Protein AF-A0A851T6L8-F1 (afdb_monomer_lite)

Sequence (125 aa):
ANVTVTDLEELQELLRVNIENNKHLVTGSVQAKVLKCGKYLTSFGQSLEPLLKTLKDLTGPDTRVLCCYEQRTMGKNPEIERKYFELLQRDFELEKIPLDKHDEEYRSEDIHIMNIHRKQTVGCF

Organism: NCBI:txid1977171

InterPro domains:
  IPR019410 Lysine methyltransferase [PF10294] (1-41)
  IPR019410 Lysine methyltransferase [PF10294] (46-90)
  IPR019410 Lysine methyltransferase [PTHR14614] (2-113)
  IPR029063 S-adenosyl-L-methionine-dependent methyltransferase superfamily [G3DSA:3.40.50.150] (1-123)

pLDDT: mean 89.95, std 14.73, range [39.03, 98.56]

Structure (mmCIF, N/CA/C/O backbone):
data_AF-A0A851T6L8-F1
#
_entry.id   AF-A0A851T6L8-F1
#
loop_
_atom_site.group_PDB
_atom_site.id
_atom_site.type_symbol
_atom_site.label_atom_id
_atom_site.label_alt_id
_atom_site.label_comp_id
_atom_site.label_asym_id
_atom_site.label_entity_id
_atom_site.label_seq_id
_atom_site.pdbx_PDB_ins_code
_atom_site.Cartn_x
_atom_site.Cartn_y
_atom_site.Cartn_z
_atom_site.occupancy
_atom_site.B_iso_or_equiv
_atom_site.auth_seq_id
_atom_site.auth_comp_id
_atom_site.auth_asym_id
_atom_site.auth_atom_id
_atom_site.pdbx_PDB_model_num
ATOM 1 N N . ALA A 1 1 ? 2.944 -5.677 -15.775 1.00 94.00 1 ALA A N 1
ATOM 2 C CA . ALA A 1 1 ? 2.131 -4.542 -15.280 1.00 94.00 1 ALA A CA 1
ATOM 3 C C . ALA A 1 1 ? 2.773 -3.225 -15.711 1.00 94.00 1 ALA A C 1
ATOM 5 O O . ALA A 1 1 ? 3.943 -3.235 -16.080 1.00 94.00 1 ALA A O 1
ATOM 6 N N . ASN A 1 2 ? 2.027 -2.119 -15.662 1.0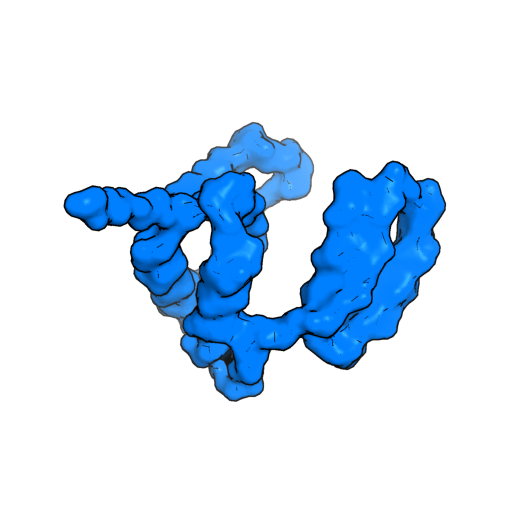0 97.81 2 ASN A N 1
ATOM 7 C CA . ASN A 1 2 ? 2.565 -0.768 -15.835 1.00 97.81 2 ASN A CA 1
ATOM 8 C C . ASN A 1 2 ? 2.625 -0.113 -14.456 1.00 97.81 2 ASN A C 1
ATOM 10 O O . ASN A 1 2 ? 1.586 0.174 -13.866 1.00 97.81 2 ASN A O 1
ATOM 14 N N . VAL A 1 3 ? 3.830 0.030 -13.912 1.00 98.12 3 VAL A N 1
ATOM 15 C CA . VAL A 1 3 ? 4.057 0.302 -12.491 1.00 98.12 3 VAL A CA 1
ATOM 16 C C . VAL A 1 3 ? 4.598 1.714 -12.301 1.00 98.12 3 VAL A C 1
ATOM 18 O O . VAL A 1 3 ? 5.514 2.151 -12.994 1.00 98.12 3 VAL A O 1
ATOM 21 N N . THR A 1 4 ? 4.051 2.432 -11.325 1.00 98.25 4 THR A N 1
ATOM 22 C CA . THR A 1 4 ? 4.669 3.648 -10.789 1.00 98.25 4 THR A CA 1
ATOM 23 C C . THR A 1 4 ? 5.088 3.349 -9.358 1.00 98.25 4 THR A C 1
ATOM 25 O O . THR A 1 4 ? 4.227 3.143 -8.509 1.00 98.25 4 THR A O 1
ATOM 28 N N . VAL A 1 5 ? 6.396 3.280 -9.108 1.00 97.75 5 VAL A N 1
ATOM 29 C CA . VAL A 1 5 ? 6.940 3.151 -7.751 1.00 97.75 5 VAL A CA 1
ATOM 30 C C . VAL A 1 5 ? 7.118 4.544 -7.171 1.00 97.75 5 VAL A C 1
ATOM 32 O O . VAL A 1 5 ? 7.587 5.453 -7.862 1.00 97.75 5 VAL A O 1
ATOM 35 N N . THR A 1 6 ? 6.698 4.736 -5.925 1.00 96.75 6 THR A N 1
ATOM 36 C CA . THR A 1 6 ? 6.700 6.062 -5.316 1.00 96.75 6 THR A CA 1
ATOM 37 C C . THR A 1 6 ? 7.277 6.066 -3.925 1.00 96.75 6 THR A C 1
ATOM 39 O O . THR A 1 6 ? 6.968 5.175 -3.142 1.00 96.75 6 THR A O 1
ATOM 42 N N . ASP A 1 7 ? 8.036 7.110 -3.619 1.00 94.56 7 ASP A N 1
ATOM 43 C CA . ASP A 1 7 ? 8.558 7.370 -2.281 1.00 94.56 7 ASP A CA 1
ATOM 44 C C . ASP A 1 7 ? 8.928 8.862 -2.140 1.00 94.56 7 ASP A C 1
ATOM 46 O O . ASP A 1 7 ? 8.586 9.685 -3.001 1.00 94.56 7 ASP A O 1
ATOM 50 N N . LEU A 1 8 ? 9.619 9.225 -1.061 1.00 93.12 8 LEU A N 1
ATOM 51 C CA . LEU A 1 8 ? 10.189 10.549 -0.831 1.00 93.12 8 LEU A CA 1
ATOM 52 C C . LEU A 1 8 ? 11.240 10.924 -1.893 1.00 93.12 8 LEU A C 1
ATOM 54 O O . LEU A 1 8 ? 11.791 10.073 -2.596 1.00 93.12 8 LEU A O 1
ATOM 58 N N . GLU A 1 9 ? 11.525 12.225 -1.997 1.00 95.12 9 GLU A N 1
ATOM 59 C CA . GLU A 1 9 ? 12.501 12.788 -2.947 1.00 95.12 9 GLU A CA 1
ATOM 60 C C . GLU A 1 9 ? 13.891 12.154 -2.789 1.00 95.12 9 GLU A C 1
ATOM 62 O O . GLU A 1 9 ? 14.511 11.737 -3.763 1.00 95.12 9 GLU A O 1
ATOM 67 N N . GLU A 1 10 ? 14.352 12.009 -1.547 1.00 95.06 10 GLU A N 1
ATOM 68 C CA . GLU A 1 10 ? 15.665 11.446 -1.212 1.00 95.06 10 GLU A CA 1
ATOM 69 C C . GLU A 1 10 ? 15.854 9.983 -1.644 1.00 95.06 10 GLU A C 1
ATOM 71 O O . GLU A 1 10 ? 16.986 9.529 -1.792 1.00 95.06 10 GLU A O 1
ATOM 76 N N . LEU A 1 11 ? 14.763 9.253 -1.901 1.00 96.44 11 LEU A N 1
ATOM 77 C CA . LEU A 1 11 ? 14.795 7.849 -2.317 1.00 96.44 11 LEU A CA 1
ATOM 78 C C . LEU A 1 11 ? 14.683 7.664 -3.836 1.00 96.44 11 LEU A C 1
ATOM 80 O O . LEU A 1 11 ? 14.851 6.548 -4.330 1.00 96.44 11 LEU A O 1
ATOM 84 N N . GLN A 1 12 ? 14.448 8.734 -4.605 1.00 97.88 12 GLN A N 1
ATOM 85 C CA . GLN A 1 12 ? 14.241 8.626 -6.053 1.00 97.88 12 GLN A CA 1
ATOM 86 C C . GLN A 1 12 ? 15.454 8.053 -6.788 1.00 97.88 12 GLN A C 1
ATOM 88 O O . GLN A 1 12 ? 15.283 7.281 -7.730 1.00 97.88 12 GLN A O 1
ATOM 93 N N . GLU A 1 13 ? 16.671 8.389 -6.359 1.00 98.12 13 GLU A N 1
ATOM 94 C CA . GLU A 1 13 ? 17.878 7.871 -7.006 1.00 98.12 13 GLU A CA 1
ATOM 95 C C . GLU A 1 13 ? 18.036 6.363 -6.787 1.00 98.12 13 GLU A C 1
ATOM 97 O O . GLU A 1 13 ? 18.274 5.617 -7.736 1.00 98.12 13 GLU A O 1
ATOM 102 N N . LEU A 1 14 ? 17.783 5.888 -5.564 1.00 98.38 14 LEU A N 1
ATOM 103 C CA . LEU A 1 14 ? 17.803 4.459 -5.253 1.00 98.38 14 LEU A CA 1
ATOM 104 C C . LEU A 1 14 ? 16.758 3.687 -6.072 1.00 98.38 14 LEU A C 1
ATOM 106 O O . LEU A 1 14 ? 17.055 2.620 -6.611 1.00 98.38 14 LEU A O 1
ATOM 110 N N . LEU A 1 15 ? 15.547 4.239 -6.215 1.00 98.38 15 LEU A N 1
ATOM 111 C CA . LEU A 1 15 ? 14.506 3.640 -7.051 1.00 98.38 15 LEU A CA 1
ATOM 112 C C . LEU A 1 15 ? 14.952 3.527 -8.516 1.00 98.38 15 LEU A C 1
ATOM 114 O O . LEU A 1 15 ? 14.738 2.485 -9.133 1.00 98.38 15 LEU A O 1
ATOM 118 N N . ARG A 1 16 ? 15.598 4.561 -9.072 1.00 98.31 16 ARG A N 1
ATOM 119 C CA . ARG A 1 16 ? 16.100 4.540 -10.458 1.00 98.31 16 ARG A CA 1
ATOM 120 C C . ARG A 1 16 ? 17.200 3.504 -10.660 1.00 98.31 16 ARG A C 1
ATOM 122 O O . ARG A 1 16 ? 17.129 2.756 -11.633 1.00 98.31 16 ARG A O 1
ATOM 129 N N . VAL A 1 17 ? 18.158 3.413 -9.736 1.00 98.50 17 VAL A N 1
ATOM 130 C CA . VAL A 1 17 ? 19.220 2.393 -9.780 1.00 98.50 17 VAL A CA 1
ATOM 131 C C . VAL A 1 17 ? 18.617 0.986 -9.757 1.00 98.50 17 VAL A C 1
ATOM 133 O O . VAL A 1 17 ? 18.975 0.147 -10.583 1.00 98.50 17 VAL A O 1
ATOM 136 N N . ASN A 1 18 ? 17.644 0.734 -8.876 1.00 98.56 18 ASN A N 1
ATOM 137 C CA . ASN A 1 18 ? 16.975 -0.565 -8.798 1.00 98.56 18 ASN A CA 1
ATOM 138 C C . ASN A 1 18 ? 16.171 -0.890 -10.064 1.00 98.56 18 ASN A C 1
ATOM 140 O O . ASN A 1 18 ? 16.177 -2.040 -10.504 1.00 98.56 18 ASN A O 1
ATOM 144 N N . ILE A 1 19 ? 15.509 0.100 -10.669 1.00 98.38 19 ILE A N 1
ATOM 145 C CA . ILE A 1 19 ? 14.811 -0.074 -11.947 1.00 98.38 19 ILE A CA 1
ATOM 146 C C . ILE A 1 19 ? 15.797 -0.457 -13.052 1.00 98.38 19 ILE A C 1
ATOM 148 O O . ILE A 1 19 ? 15.554 -1.435 -13.753 1.00 98.38 19 ILE A O 1
ATOM 152 N N . GLU A 1 20 ? 16.902 0.275 -13.208 1.00 98.38 20 GLU A N 1
ATOM 153 C CA . GLU A 1 20 ? 17.850 0.025 -14.298 1.00 98.38 20 GLU A CA 1
ATOM 154 C C . GLU A 1 20 ? 18.537 -1.339 -14.140 1.00 98.38 20 GLU A C 1
ATOM 156 O O . GLU A 1 20 ? 18.571 -2.119 -15.092 1.00 98.38 20 GLU A O 1
ATOM 161 N N . ASN A 1 21 ? 18.959 -1.691 -12.920 1.00 98.50 21 ASN A N 1
ATOM 162 C CA . ASN A 1 21 ? 19.574 -2.990 -12.628 1.00 98.50 21 ASN A CA 1
ATOM 163 C C . ASN A 1 21 ? 18.657 -4.175 -12.977 1.00 98.50 21 ASN A C 1
ATOM 165 O O . ASN A 1 21 ? 19.138 -5.226 -13.395 1.00 98.50 21 ASN A O 1
ATOM 169 N N . ASN A 1 22 ? 17.338 -4.008 -12.844 1.00 98.50 22 ASN A N 1
ATOM 170 C CA . ASN A 1 22 ? 16.353 -5.068 -13.078 1.00 98.50 22 ASN A CA 1
ATOM 171 C C . ASN A 1 22 ? 15.600 -4.930 -14.408 1.00 98.50 22 ASN A C 1
ATOM 173 O O . ASN A 1 22 ? 14.743 -5.756 -14.717 1.00 98.50 22 ASN A O 1
ATOM 177 N N . LYS A 1 23 ? 15.915 -3.921 -15.228 1.00 97.12 23 LYS A N 1
ATOM 178 C CA . LYS A 1 23 ? 15.188 -3.597 -16.467 1.00 97.12 23 LYS A CA 1
ATOM 179 C C . LYS A 1 23 ? 15.119 -4.758 -17.454 1.00 97.12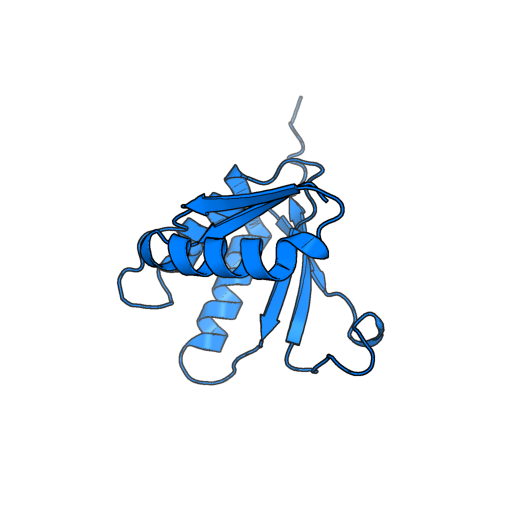 23 LYS A C 1
ATOM 181 O O . LYS A 1 23 ? 14.130 -4.901 -18.163 1.00 97.12 23 LYS A O 1
ATOM 186 N N . HIS A 1 24 ? 16.140 -5.609 -17.460 1.00 98.00 24 HIS A N 1
ATOM 187 C CA . HIS A 1 24 ? 16.208 -6.809 -18.290 1.00 98.00 24 HIS A CA 1
ATOM 188 C C . HIS A 1 24 ? 15.140 -7.868 -17.946 1.00 98.00 24 HIS A C 1
ATOM 190 O O . HIS A 1 24 ? 14.827 -8.702 -18.790 1.00 98.00 24 HIS A O 1
ATOM 196 N N . LEU A 1 25 ? 14.558 -7.824 -16.741 1.00 98.31 25 LEU A N 1
ATOM 197 C CA . LEU A 1 25 ? 13.458 -8.698 -16.306 1.00 98.31 25 LEU A CA 1
ATOM 198 C C . LEU A 1 25 ? 12.075 -8.062 -16.528 1.00 98.31 25 LEU A C 1
ATOM 200 O O . LEU A 1 25 ? 11.048 -8.716 -16.340 1.00 98.31 25 LEU A O 1
ATOM 204 N N . VAL A 1 26 ? 12.017 -6.778 -16.898 1.00 97.50 26 VAL A N 1
ATOM 205 C CA . VAL A 1 26 ? 10.761 -6.032 -17.009 1.00 97.50 26 VAL A CA 1
ATOM 206 C C . VAL A 1 26 ? 10.076 -6.349 -18.337 1.00 97.50 26 VAL A C 1
ATOM 208 O O . VAL A 1 26 ? 10.536 -5.960 -19.404 1.00 97.50 26 VAL A O 1
ATOM 211 N N . THR A 1 27 ? 8.914 -7.001 -18.264 1.00 97.81 27 THR A N 1
ATOM 212 C CA . THR A 1 27 ? 8.047 -7.286 -19.426 1.00 97.81 27 THR A CA 1
ATOM 213 C C . THR A 1 27 ? 6.978 -6.215 -19.677 1.00 97.81 27 THR A C 1
ATOM 215 O O . THR A 1 27 ? 6.266 -6.272 -20.675 1.00 97.81 27 THR A O 1
ATOM 218 N N . GLY A 1 28 ? 6.835 -5.246 -18.767 1.00 97.19 28 GLY A N 1
ATOM 219 C CA . GLY A 1 28 ? 5.899 -4.122 -18.871 1.00 97.19 28 GLY A CA 1
ATOM 220 C C . GLY A 1 28 ? 6.611 -2.772 -18.831 1.00 97.19 28 GLY A C 1
ATOM 221 O O . GLY A 1 28 ? 7.607 -2.566 -19.515 1.00 97.19 28 GLY A O 1
ATOM 222 N N . SER A 1 29 ? 6.113 -1.848 -18.008 1.00 98.06 29 SER A N 1
ATOM 223 C CA . SER A 1 29 ? 6.779 -0.565 -17.758 1.00 98.06 29 SER A CA 1
ATOM 224 C C . SER A 1 29 ? 6.898 -0.293 -16.264 1.00 98.06 29 SER A C 1
ATOM 226 O O . SER A 1 29 ? 6.054 -0.719 -15.473 1.00 98.06 29 SER A O 1
ATOM 228 N N . VAL A 1 30 ? 7.953 0.420 -15.878 1.00 98.44 30 VAL A N 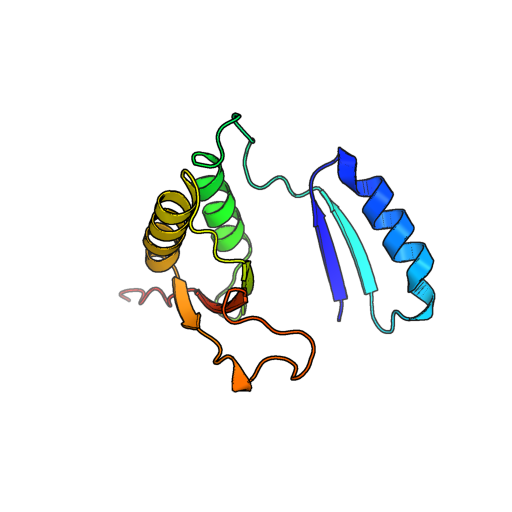1
ATOM 229 C CA . VAL A 1 30 ? 8.160 0.889 -14.510 1.00 98.44 30 VAL A CA 1
ATOM 230 C C . VAL A 1 30 ? 8.775 2.285 -14.534 1.00 98.44 30 VAL A C 1
ATOM 232 O O . VAL A 1 30 ? 9.665 2.567 -15.332 1.00 98.44 30 VAL A O 1
ATOM 235 N N . GLN A 1 31 ? 8.283 3.169 -13.671 1.00 98.25 31 GLN A N 1
ATOM 236 C CA . GLN A 1 31 ? 8.829 4.510 -13.469 1.00 98.25 31 GLN A CA 1
ATOM 237 C C . GLN A 1 31 ? 8.835 4.865 -11.982 1.00 98.25 31 GLN A C 1
ATOM 239 O O . GLN A 1 31 ? 7.943 4.443 -11.244 1.00 98.25 31 GLN A O 1
ATOM 244 N N . ALA A 1 32 ? 9.805 5.675 -11.562 1.00 98.25 32 ALA A N 1
ATOM 245 C CA . ALA A 1 32 ? 9.847 6.258 -10.225 1.00 98.25 32 ALA A CA 1
ATOM 246 C C . ALA A 1 32 ? 9.213 7.656 -10.229 1.00 98.25 32 ALA A C 1
ATOM 248 O O . ALA A 1 32 ? 9.481 8.457 -11.131 1.00 98.25 32 ALA A O 1
ATOM 249 N N . LYS A 1 33 ? 8.365 7.947 -9.238 1.00 97.88 33 LYS A N 1
ATOM 250 C CA . LYS A 1 33 ? 7.810 9.285 -8.995 1.00 97.88 33 LYS A CA 1
ATOM 251 C C . LYS A 1 33 ? 7.822 9.620 -7.511 1.00 97.88 33 LYS A C 1
ATOM 253 O O . LYS A 1 33 ? 7.744 8.749 -6.653 1.00 97.88 33 LYS A O 1
ATOM 258 N N . VAL A 1 34 ? 7.858 10.907 -7.206 1.00 96.62 34 VAL A N 1
ATOM 259 C CA . VAL A 1 34 ? 7.767 11.386 -5.827 1.00 96.62 34 VAL A CA 1
ATOM 260 C C . VAL A 1 34 ? 6.306 11.360 -5.388 1.00 96.62 34 VAL A C 1
ATOM 262 O O . VAL A 1 34 ? 5.447 11.926 -6.066 1.00 96.62 34 VAL A O 1
ATOM 265 N N . LEU A 1 35 ? 6.022 10.737 -4.244 1.00 92.62 35 LEU A N 1
ATOM 266 C CA . LEU A 1 35 ? 4.720 10.819 -3.581 1.00 92.62 35 LEU A CA 1
ATOM 267 C C . LEU A 1 35 ? 4.931 10.915 -2.074 1.00 92.62 35 LEU A C 1
ATOM 269 O O . LEU A 1 35 ? 5.306 9.953 -1.411 1.00 92.62 35 LEU A O 1
ATOM 273 N N . LYS A 1 36 ? 4.667 12.096 -1.519 1.00 86.38 36 LYS A N 1
ATOM 274 C CA . LYS A 1 36 ? 4.789 12.334 -0.084 1.00 86.38 36 LYS A CA 1
ATOM 275 C C . LYS A 1 36 ? 3.447 12.118 0.608 1.00 86.38 36 LYS A C 1
ATOM 277 O O . LYS A 1 36 ? 2.583 12.994 0.588 1.00 86.38 36 LYS A O 1
ATOM 282 N N . CYS A 1 37 ? 3.294 10.973 1.263 1.00 75.00 37 CYS A N 1
ATOM 283 C CA . CYS A 1 37 ? 2.135 10.663 2.099 1.00 75.00 37 CYS A CA 1
ATOM 284 C C . CYS A 1 37 ? 2.215 11.422 3.434 1.00 75.00 37 CYS A C 1
ATOM 286 O O . CYS A 1 37 ? 2.659 10.891 4.446 1.00 75.00 37 CYS A O 1
ATOM 288 N N . GLY A 1 38 ? 1.817 12.697 3.430 1.00 60.81 38 GLY A N 1
ATOM 289 C CA . GLY A 1 38 ? 1.895 13.562 4.612 1.00 60.81 38 GLY A CA 1
ATOM 290 C C . GLY A 1 38 ? 3.306 13.962 5.026 1.00 60.81 38 GLY A C 1
ATOM 291 O O . GLY A 1 38 ? 4.312 13.395 4.607 1.00 60.81 38 GLY A O 1
ATOM 292 N N . LYS A 1 39 ? 3.411 14.998 5.860 1.00 49.56 39 LYS A N 1
ATOM 293 C CA . LYS A 1 39 ? 4.683 15.355 6.499 1.00 49.56 39 LYS A CA 1
ATOM 294 C C . LYS A 1 39 ? 4.903 14.449 7.711 1.00 49.56 39 LYS A C 1
ATOM 296 O O . LYS A 1 39 ? 4.078 14.435 8.618 1.00 49.56 39 LYS A O 1
ATOM 301 N N . TYR A 1 40 ? 6.046 13.767 7.751 1.00 47.56 40 TYR A N 1
ATOM 302 C CA . TYR A 1 40 ? 6.579 13.154 8.966 1.00 47.56 40 TYR A CA 1
ATOM 303 C C . TYR A 1 40 ? 6.895 14.253 9.991 1.00 47.56 40 TYR A C 1
ATOM 305 O O . TYR A 1 40 ? 7.993 14.802 10.016 1.00 47.56 40 TYR A O 1
ATOM 313 N N . LEU A 1 41 ? 5.928 14.607 10.834 1.00 42.94 41 LEU A N 1
ATOM 314 C CA . LEU A 1 41 ? 6.199 15.335 12.070 1.00 42.94 41 LEU A CA 1
ATOM 315 C C . LEU A 1 41 ? 6.594 14.308 13.132 1.00 42.94 41 LEU A C 1
ATOM 317 O O . LEU A 1 41 ? 5.729 13.871 13.881 1.00 42.94 41 LEU A O 1
ATOM 321 N N . THR A 1 42 ? 7.859 13.861 13.093 1.00 44.00 42 THR A N 1
ATOM 322 C CA . THR A 1 42 ? 8.693 13.238 14.163 1.00 44.00 42 THR A CA 1
ATOM 323 C C . THR A 1 42 ? 8.072 12.230 15.153 1.00 44.00 42 THR A C 1
ATOM 325 O O . THR A 1 42 ? 8.732 11.787 16.088 1.00 44.00 42 THR A O 1
ATOM 328 N N . SER A 1 43 ? 6.839 11.784 14.948 1.00 48.12 43 SER A N 1
ATOM 329 C CA . SER A 1 43 ? 6.120 10.828 15.775 1.00 48.12 43 SER A CA 1
ATOM 330 C C . SER A 1 43 ? 5.234 9.981 14.865 1.00 48.12 43 SER A C 1
ATOM 332 O O . SER A 1 43 ? 4.344 10.483 14.178 1.00 48.12 43 SER A O 1
ATOM 334 N N . PHE A 1 44 ? 5.486 8.673 14.856 1.00 51.62 44 PHE A N 1
ATOM 335 C CA . PHE A 1 44 ? 4.819 7.673 14.012 1.00 51.62 44 PHE A CA 1
ATOM 336 C C . PHE A 1 44 ? 3.274 7.661 14.111 1.00 51.62 44 PHE A C 1
ATOM 338 O O . PHE A 1 44 ? 2.615 7.036 13.292 1.00 51.62 44 PHE A O 1
ATOM 345 N N . GLY A 1 45 ? 2.674 8.372 15.074 1.00 51.97 45 GLY A N 1
ATOM 346 C CA . GLY A 1 45 ? 1.220 8.488 15.231 1.00 51.97 45 GLY A CA 1
ATOM 347 C C . GLY A 1 45 ? 0.535 9.586 14.401 1.00 51.97 45 GLY A C 1
ATOM 348 O O . GLY A 1 45 ? -0.691 9.563 14.300 1.00 51.97 45 GLY A O 1
ATOM 349 N N . GLN A 1 46 ? 1.273 10.544 13.818 1.00 57.69 46 GLN A N 1
ATOM 350 C CA . GLN A 1 46 ? 0.689 11.673 13.060 1.00 57.69 46 GLN A CA 1
ATOM 351 C C . GLN A 1 46 ? 0.632 11.453 11.535 1.00 57.69 46 GLN A C 1
ATOM 353 O O . GLN A 1 46 ? 0.001 12.237 10.830 1.00 57.69 46 GLN A O 1
ATOM 358 N N . SER A 1 47 ? 1.246 10.389 11.005 1.00 69.94 47 SER A N 1
ATOM 359 C CA . SER A 1 47 ? 1.269 10.092 9.560 1.00 69.94 47 SER A CA 1
ATOM 360 C C . SER A 1 47 ? 0.060 9.296 9.053 1.00 69.94 47 SER A C 1
ATOM 362 O O . SER A 1 47 ? -0.094 9.142 7.842 1.00 69.94 47 SER A O 1
ATOM 364 N N . LEU A 1 48 ? -0.816 8.817 9.945 1.00 84.25 48 LEU A N 1
ATOM 365 C CA . LEU A 1 48 ? -1.948 7.966 9.565 1.00 84.25 48 LEU A CA 1
ATOM 366 C C . LEU A 1 48 ? -2.948 8.696 8.664 1.00 84.25 48 LEU A C 1
ATOM 368 O O . LEU A 1 48 ? -3.280 8.208 7.589 1.00 84.25 48 LEU A O 1
ATOM 372 N N . GLU A 1 49 ? -3.414 9.877 9.069 1.00 87.25 49 GLU A N 1
ATOM 373 C CA . GLU A 1 49 ? -4.444 10.601 8.314 1.00 87.25 49 GLU A CA 1
ATOM 374 C C . GLU A 1 49 ? -3.981 11.009 6.909 1.00 87.25 49 GLU A C 1
ATOM 376 O O . GLU A 1 49 ? -4.723 10.760 5.957 1.00 87.25 49 GLU A O 1
ATOM 381 N N . PRO A 1 50 ? -2.765 11.560 6.712 1.00 89.25 50 PRO A N 1
ATOM 382 C CA . PRO A 1 50 ? -2.290 11.846 5.365 1.00 89.25 50 PRO A CA 1
ATOM 383 C C . PRO A 1 50 ? -2.137 10.607 4.481 1.00 89.25 50 PRO A C 1
ATOM 385 O O . PRO A 1 50 ? -2.451 10.679 3.296 1.00 89.25 50 PRO A O 1
ATOM 388 N N . LEU A 1 51 ? -1.683 9.476 5.035 1.00 89.50 51 LEU A N 1
ATOM 389 C CA . LEU A 1 51 ? -1.590 8.221 4.289 1.00 89.50 51 LEU A CA 1
ATOM 390 C C . LEU A 1 51 ? -2.975 7.752 3.827 1.00 89.50 51 LEU A C 1
ATOM 392 O O . LEU A 1 51 ? -3.161 7.429 2.655 1.00 89.50 51 LEU A O 1
ATOM 396 N N . LEU A 1 52 ? -3.955 7.762 4.732 1.00 91.56 52 LEU A N 1
ATOM 397 C CA . LEU A 1 52 ? -5.330 7.369 4.426 1.00 91.56 52 LEU A CA 1
ATOM 398 C C . LEU A 1 52 ? -5.989 8.319 3.423 1.00 91.56 52 LEU A C 1
ATOM 400 O O . LEU A 1 52 ? -6.720 7.870 2.542 1.00 91.56 52 LEU A O 1
ATOM 404 N N . LYS A 1 53 ? -5.682 9.619 3.502 1.00 91.69 53 LYS A N 1
ATOM 405 C CA . LYS A 1 53 ? -6.110 10.595 2.500 1.00 91.69 53 LYS A CA 1
ATOM 406 C C . LYS A 1 53 ? -5.537 10.259 1.124 1.00 91.69 53 LYS A C 1
ATOM 408 O O . LYS A 1 53 ? -6.303 10.179 0.172 1.00 91.69 53 LYS A O 1
ATOM 413 N N . THR A 1 54 ? -4.230 10.011 1.018 1.00 92.38 54 THR A N 1
ATOM 414 C CA . THR A 1 54 ? -3.606 9.602 -0.251 1.00 92.38 54 THR A CA 1
ATOM 415 C C . THR A 1 54 ? -4.252 8.334 -0.800 1.00 92.38 54 THR A C 1
ATOM 417 O O . THR A 1 54 ? -4.554 8.268 -1.989 1.00 92.38 54 THR A O 1
ATOM 420 N N . LEU A 1 55 ? -4.518 7.345 0.060 1.00 93.44 55 LEU A N 1
ATOM 421 C CA . LEU A 1 55 ? -5.188 6.118 -0.353 1.00 93.44 55 LEU A CA 1
ATOM 422 C C . LEU A 1 55 ? -6.571 6.416 -0.943 1.00 93.44 55 LEU A C 1
ATOM 424 O O . LEU A 1 55 ? -6.892 5.939 -2.026 1.00 93.44 55 LEU A O 1
ATOM 428 N N . LYS A 1 56 ? -7.373 7.252 -0.280 1.00 92.94 56 LYS A N 1
ATOM 429 C CA . LYS A 1 56 ? -8.703 7.664 -0.754 1.00 92.94 56 LYS A CA 1
ATOM 430 C C . LYS A 1 56 ? -8.664 8.467 -2.054 1.00 92.94 56 LYS A C 1
ATOM 432 O O . LYS A 1 56 ? -9.532 8.279 -2.903 1.00 92.94 56 LYS A O 1
ATOM 437 N N . ASP A 1 57 ? -7.673 9.339 -2.209 1.00 93.38 57 ASP A N 1
ATOM 438 C CA . ASP A 1 57 ? -7.513 10.182 -3.396 1.00 93.38 57 ASP A CA 1
ATOM 439 C C . ASP A 1 57 ? -7.089 9.362 -4.628 1.00 93.38 57 ASP A C 1
ATOM 441 O O . ASP A 1 57 ? -7.486 9.686 -5.746 1.00 93.38 57 ASP A O 1
ATOM 445 N N . LEU A 1 58 ? -6.302 8.297 -4.434 1.00 93.62 58 LEU A N 1
ATOM 446 C CA . LEU A 1 58 ? -5.783 7.456 -5.520 1.00 93.62 58 LEU A CA 1
ATOM 447 C C . LEU A 1 58 ? -6.659 6.239 -5.846 1.00 93.62 58 LEU A C 1
ATOM 449 O O . LEU A 1 58 ? -6.463 5.616 -6.888 1.00 93.62 58 LEU A O 1
ATOM 453 N N . THR A 1 59 ? -7.601 5.875 -4.975 1.00 94.19 59 THR A N 1
ATOM 454 C CA . THR A 1 59 ? -8.442 4.684 -5.159 1.00 94.19 59 THR A CA 1
ATOM 455 C C . THR A 1 59 ? -9.789 5.028 -5.786 1.00 94.19 59 THR A C 1
ATOM 457 O O . THR A 1 59 ? -10.606 5.772 -5.231 1.00 94.19 59 THR A O 1
ATOM 460 N N . GLY A 1 60 ? -10.041 4.443 -6.955 1.00 92.19 60 GLY A N 1
ATOM 461 C CA . GLY A 1 60 ? -11.355 4.416 -7.589 1.00 92.19 60 GLY A CA 1
ATOM 462 C C . GLY A 1 60 ? -12.218 3.239 -7.107 1.00 92.19 60 GLY A C 1
ATOM 463 O O . GLY A 1 60 ? -11.752 2.420 -6.313 1.00 92.19 60 GLY A O 1
ATOM 464 N N . PRO A 1 61 ? -13.464 3.127 -7.603 1.00 90.12 61 PRO A N 1
ATOM 465 C CA . PRO A 1 61 ? -14.385 2.040 -7.249 1.00 90.12 61 PRO A CA 1
ATOM 466 C C . PRO A 1 61 ? -13.836 0.639 -7.547 1.00 90.12 61 PRO A C 1
ATOM 468 O O . PRO A 1 61 ? -14.013 -0.269 -6.744 1.00 90.12 61 PRO A O 1
ATOM 471 N N . ASP A 1 62 ? -13.110 0.490 -8.658 1.00 93.00 62 ASP A N 1
ATOM 472 C CA . ASP A 1 62 ? -12.545 -0.795 -9.098 1.00 93.00 62 ASP A CA 1
ATOM 473 C C . ASP A 1 62 ? -11.087 -0.991 -8.652 1.00 93.00 62 ASP A C 1
ATOM 475 O O . ASP A 1 62 ? -10.416 -1.947 -9.045 1.00 93.00 62 ASP A O 1
ATOM 479 N N . THR A 1 63 ? -10.544 -0.061 -7.859 1.00 96.00 63 THR A N 1
ATOM 480 C CA . THR A 1 63 ? -9.173 -0.181 -7.368 1.00 96.00 63 THR A CA 1
ATOM 481 C C . THR A 1 63 ? -9.117 -1.178 -6.221 1.00 96.00 63 THR A C 1
ATOM 483 O O . THR A 1 63 ? -9.710 -0.967 -5.165 1.00 96.00 63 THR A O 1
ATOM 486 N N . ARG A 1 64 ? -8.332 -2.239 -6.410 1.00 95.62 64 ARG A N 1
ATOM 487 C CA . ARG A 1 64 ? -7.992 -3.192 -5.356 1.00 95.62 64 ARG A CA 1
ATOM 488 C C . ARG A 1 64 ? -6.669 -2.807 -4.715 1.00 95.62 64 ARG A C 1
ATOM 490 O O . ARG A 1 64 ? -5.650 -2.714 -5.398 1.00 95.62 64 ARG A O 1
ATOM 497 N N . VAL A 1 65 ? -6.686 -2.601 -3.404 1.00 97.19 65 VAL A N 1
ATOM 498 C CA . VAL A 1 65 ? -5.490 -2.281 -2.626 1.00 97.19 65 VAL A CA 1
ATOM 499 C C . VAL A 1 65 ? -5.055 -3.531 -1.874 1.00 97.19 65 VAL A C 1
ATOM 501 O O . VAL A 1 65 ? -5.840 -4.135 -1.149 1.00 97.19 65 VAL A O 1
ATOM 504 N N . LEU A 1 66 ? -3.786 -3.900 -2.027 1.00 97.50 66 LEU A N 1
ATOM 505 C CA . LEU A 1 66 ? -3.143 -4.912 -1.197 1.00 97.50 66 LEU A CA 1
ATOM 506 C C . LEU A 1 66 ? -2.215 -4.207 -0.209 1.00 97.50 66 LEU A C 1
ATOM 508 O O . LEU A 1 66 ? -1.311 -3.480 -0.615 1.00 97.50 66 LEU A O 1
ATOM 512 N N . CYS A 1 67 ? -2.450 -4.415 1.083 1.00 96.75 67 CYS A N 1
ATOM 513 C CA . CYS A 1 67 ? -1.608 -3.902 2.158 1.00 96.75 67 CYS A CA 1
ATOM 514 C C . CYS A 1 67 ? -0.975 -5.080 2.895 1.00 96.75 67 CYS A C 1
ATOM 516 O O . CYS A 1 67 ? -1.682 -5.879 3.499 1.00 96.75 67 CYS A O 1
ATOM 518 N N . CYS A 1 68 ? 0.349 -5.192 2.824 1.00 97.12 68 CYS A N 1
ATOM 519 C CA . CYS A 1 68 ? 1.126 -6.184 3.559 1.00 97.12 68 CYS A CA 1
ATOM 520 C C . CYS A 1 68 ? 1.901 -5.470 4.669 1.00 97.12 68 CYS A C 1
ATOM 522 O O . CYS A 1 68 ? 2.570 -4.471 4.391 1.00 97.12 68 CYS A O 1
ATOM 524 N N . TYR A 1 69 ? 1.793 -5.945 5.909 1.00 95.81 69 TYR A N 1
ATOM 525 C CA . TYR A 1 69 ? 2.497 -5.356 7.047 1.00 95.81 69 TYR A CA 1
ATOM 526 C C . TYR A 1 69 ? 2.908 -6.414 8.073 1.00 95.81 69 TYR A C 1
ATOM 528 O O . TYR A 1 69 ? 2.264 -7.451 8.214 1.00 95.81 69 TYR A O 1
ATOM 536 N N . GLU A 1 70 ? 3.984 -6.124 8.799 1.00 96.12 70 GLU A N 1
ATOM 537 C CA . GLU A 1 70 ? 4.436 -6.893 9.958 1.00 96.12 70 GLU A CA 1
ATOM 538 C C . GLU A 1 70 ? 3.772 -6.335 11.227 1.00 96.12 70 GLU A C 1
ATOM 540 O O . GLU A 1 70 ? 3.903 -5.144 11.534 1.00 96.12 70 GLU A O 1
ATOM 545 N N . GLN A 1 71 ? 3.071 -7.183 11.974 1.00 95.19 71 GLN A N 1
ATOM 546 C CA . GLN A 1 71 ? 2.489 -6.847 13.264 1.00 95.19 71 GLN A CA 1
ATOM 547 C C . GLN A 1 71 ? 3.591 -6.684 14.309 1.00 95.19 71 GLN A C 1
ATOM 549 O O . GLN A 1 71 ? 4.426 -7.560 14.518 1.00 95.19 71 GLN A O 1
ATOM 554 N N . ARG A 1 72 ? 3.575 -5.550 15.013 1.00 93.81 72 ARG A N 1
ATOM 555 C CA . ARG A 1 72 ? 4.569 -5.235 16.044 1.00 93.81 72 ARG A CA 1
ATOM 556 C C . ARG A 1 72 ? 3.884 -4.975 17.371 1.00 93.81 72 ARG A C 1
ATOM 558 O O . ARG A 1 72 ? 3.061 -4.074 17.495 1.00 93.81 72 ARG A O 1
ATOM 565 N N . THR A 1 73 ? 4.275 -5.730 18.391 1.00 91.38 73 THR A N 1
ATOM 566 C CA . THR A 1 73 ? 3.644 -5.685 19.721 1.00 91.38 73 THR A CA 1
ATOM 567 C C . THR A 1 73 ? 4.321 -4.716 20.693 1.00 91.38 73 THR A C 1
ATOM 569 O O . THR A 1 73 ? 3.758 -4.383 21.733 1.00 91.38 73 THR A O 1
ATOM 572 N N . MET A 1 74 ? 5.520 -4.225 20.366 1.00 90.69 74 MET A N 1
ATOM 573 C CA . MET A 1 74 ? 6.304 -3.356 21.247 1.00 90.69 74 MET A CA 1
ATOM 574 C C . MET A 1 74 ? 5.967 -1.867 21.088 1.00 90.69 74 MET A C 1
ATOM 576 O O . MET A 1 74 ? 5.727 -1.370 19.984 1.00 90.69 74 MET A O 1
ATOM 580 N N . GLY A 1 75 ? 6.066 -1.119 22.190 1.00 89.94 75 GLY A N 1
ATOM 581 C CA . GLY A 1 75 ? 5.939 0.339 22.196 1.00 89.94 75 GLY A CA 1
ATOM 582 C C . GLY A 1 75 ? 4.544 0.813 21.781 1.00 89.94 75 GLY A C 1
ATOM 583 O O . GLY A 1 75 ? 3.541 0.250 22.199 1.00 89.94 75 GLY A O 1
ATOM 584 N N . LYS A 1 76 ? 4.478 1.862 20.951 1.00 88.50 76 LYS A N 1
ATOM 585 C CA . LYS A 1 76 ? 3.207 2.446 20.478 1.00 88.50 76 LYS A CA 1
ATOM 586 C C . LYS A 1 76 ? 2.599 1.722 19.269 1.00 88.50 76 LYS A C 1
ATOM 588 O O . LYS A 1 76 ? 1.548 2.140 18.792 1.00 88.50 76 LYS A O 1
ATOM 593 N N . ASN A 1 77 ? 3.246 0.676 18.749 1.00 88.94 77 ASN A N 1
ATOM 594 C CA . ASN A 1 77 ? 2.806 0.009 17.521 1.00 88.94 77 ASN A CA 1
ATOM 595 C C . ASN A 1 77 ? 1.389 -0.586 17.624 1.00 88.94 77 ASN A C 1
ATOM 597 O O . ASN A 1 77 ? 0.605 -0.300 16.721 1.00 88.94 77 ASN A O 1
ATOM 601 N N . PRO A 1 78 ? 0.993 -1.276 18.719 1.00 92.31 78 PRO A N 1
ATOM 602 C CA . PRO A 1 78 ? -0.371 -1.803 18.835 1.00 92.31 78 PRO A CA 1
ATOM 603 C C . PRO A 1 78 ? -1.451 -0.715 18.767 1.00 92.31 78 PRO A C 1
ATOM 605 O O . PRO A 1 78 ? -2.500 -0.893 18.150 1.00 92.31 78 PRO A O 1
ATOM 608 N N . GLU A 1 79 ? -1.196 0.445 19.379 1.00 92.50 79 GLU A N 1
ATOM 609 C CA . GLU A 1 79 ? -2.130 1.576 19.362 1.00 92.50 79 GLU A CA 1
ATOM 610 C C . GLU A 1 79 ? -2.217 2.232 17.979 1.00 92.50 79 GLU A C 1
ATOM 612 O O . GLU A 1 79 ? -3.307 2.607 17.543 1.00 92.50 79 GLU A O 1
ATOM 617 N N . ILE A 1 80 ? -1.079 2.368 17.289 1.00 90.56 80 ILE A N 1
ATOM 618 C CA . ILE A 1 80 ? -1.002 2.923 15.932 1.00 90.56 80 ILE A CA 1
ATOM 619 C C . ILE A 1 80 ? -1.721 2.003 14.945 1.00 90.56 80 ILE A C 1
ATOM 621 O O . ILE A 1 80 ? -2.511 2.493 14.142 1.00 90.56 80 ILE A O 1
ATOM 625 N N . GLU A 1 81 ? -1.493 0.693 15.034 1.00 92.50 81 GLU A N 1
ATOM 626 C CA . GLU A 1 81 ? -2.150 -0.318 14.203 1.00 92.50 81 GLU A CA 1
ATOM 627 C C . GLU A 1 81 ? -3.669 -0.291 14.399 1.00 92.50 81 GLU A C 1
ATOM 629 O O . GLU A 1 81 ? -4.417 -0.149 13.430 1.00 92.50 81 GLU A O 1
ATOM 634 N N . ARG A 1 82 ? -4.137 -0.315 15.656 1.00 93.94 82 ARG A N 1
ATOM 635 C CA . ARG A 1 82 ? -5.569 -0.201 15.965 1.00 93.94 82 ARG A CA 1
ATOM 636 C C . ARG A 1 82 ? -6.167 1.072 15.364 1.00 93.94 82 ARG A C 1
ATOM 638 O O . ARG A 1 82 ? -7.178 1.008 14.669 1.00 93.94 82 ARG A O 1
ATOM 645 N N . LYS A 1 83 ? -5.527 2.226 15.588 1.00 93.94 83 LYS A N 1
ATOM 646 C CA . LYS A 1 83 ? -6.007 3.515 15.068 1.00 93.94 83 LYS A CA 1
ATOM 647 C C . LYS A 1 83 ? -5.996 3.558 13.536 1.00 93.94 83 LYS A C 1
ATOM 649 O O . LYS A 1 83 ? -6.900 4.144 12.944 1.00 93.94 83 LYS A O 1
ATOM 654 N N . TYR A 1 84 ? -4.998 2.955 12.892 1.00 93.38 84 TYR A N 1
ATOM 655 C CA . TYR A 1 84 ? -4.928 2.852 11.436 1.00 93.38 84 TYR A CA 1
ATOM 656 C C . TYR A 1 84 ? -6.152 2.122 10.883 1.00 93.38 84 TYR A C 1
ATOM 658 O O . TYR A 1 84 ? -6.849 2.676 10.032 1.00 93.38 84 TYR A O 1
ATOM 666 N N . PHE A 1 85 ? -6.465 0.936 11.412 1.00 95.19 85 PHE A N 1
ATOM 667 C CA . PHE A 1 85 ? -7.614 0.157 10.953 1.00 95.19 85 PHE A CA 1
ATOM 668 C C . PHE A 1 85 ? -8.956 0.817 11.283 1.00 95.19 85 PHE A C 1
ATOM 670 O O . PHE A 1 85 ? -9.828 0.851 10.416 1.00 95.19 85 PHE A O 1
ATOM 677 N N . GLU A 1 86 ? -9.103 1.420 12.467 1.00 95.31 86 GLU A N 1
ATOM 678 C CA . GLU A 1 86 ? -10.306 2.183 12.838 1.00 95.31 86 GLU A CA 1
ATOM 679 C C . GLU A 1 86 ? -10.592 3.337 11.865 1.00 95.31 86 GLU A C 1
ATOM 681 O O . GLU A 1 86 ? -11.743 3.586 11.500 1.00 95.31 86 GLU A O 1
ATOM 686 N N . LEU A 1 87 ? -9.554 4.064 11.437 1.00 94.62 87 LEU A N 1
ATOM 687 C CA . LEU A 1 87 ? -9.697 5.157 10.477 1.00 94.62 87 LEU A CA 1
ATOM 688 C C . LEU A 1 87 ? -9.928 4.638 9.052 1.00 94.62 87 LEU A C 1
ATOM 690 O O . LEU A 1 87 ? -10.780 5.173 8.343 1.00 94.62 87 LEU A O 1
ATOM 694 N N . LEU A 1 88 ? -9.204 3.594 8.641 1.00 95.00 88 LEU A N 1
ATOM 695 C CA . LEU A 1 88 ? -9.302 2.999 7.309 1.00 95.00 88 LEU A CA 1
ATOM 696 C C . LEU A 1 88 ? -10.701 2.412 7.053 1.00 95.00 88 LEU A C 1
ATOM 698 O O . LEU A 1 88 ? -11.288 2.646 5.997 1.00 95.00 88 LEU A O 1
ATOM 702 N N . GLN A 1 89 ? -11.292 1.749 8.052 1.00 95.81 89 GLN A N 1
ATOM 703 C CA . GLN A 1 89 ? -12.639 1.167 7.983 1.00 95.81 89 GLN A CA 1
ATOM 704 C C . GLN A 1 89 ? -13.764 2.184 7.757 1.00 95.81 89 GLN A C 1
ATOM 706 O O . GLN A 1 89 ? -14.886 1.790 7.431 1.00 95.81 89 GLN A O 1
ATOM 711 N N . ARG A 1 90 ? -13.516 3.488 7.917 1.00 94.69 90 ARG A N 1
ATOM 712 C CA . ARG A 1 90 ? -14.534 4.520 7.658 1.00 94.69 90 ARG A CA 1
ATOM 713 C C . ARG A 1 90 ? -14.920 4.577 6.185 1.00 94.69 90 ARG A C 1
ATOM 715 O O . ARG A 1 90 ? -16.102 4.656 5.871 1.00 94.69 90 ARG A O 1
ATOM 722 N N . ASP A 1 91 ? -13.927 4.482 5.306 1.00 94.81 91 ASP A N 1
ATOM 723 C CA . ASP A 1 91 ? -14.090 4.633 3.857 1.00 94.81 91 ASP A CA 1
ATOM 724 C C . ASP A 1 91 ? -13.871 3.321 3.084 1.00 94.81 91 ASP A C 1
ATOM 726 O O . ASP A 1 91 ? -14.224 3.236 1.906 1.00 94.81 91 ASP A O 1
ATOM 730 N N . PHE A 1 92 ? -13.308 2.296 3.731 1.00 96.38 92 PHE A N 1
ATOM 731 C CA . PHE A 1 92 ? -12.906 1.048 3.087 1.00 96.38 92 PHE A CA 1
ATOM 732 C C . PHE A 1 92 ? -13.453 -0.194 3.798 1.00 96.38 92 PHE A C 1
ATOM 734 O O . PHE A 1 92 ? -13.675 -0.208 5.010 1.00 96.38 92 PHE A O 1
ATOM 741 N N . GLU A 1 93 ? -13.664 -1.250 3.022 1.00 96.06 93 GLU A N 1
ATOM 742 C CA . GLU A 1 93 ? -13.856 -2.623 3.481 1.00 96.06 93 GLU A CA 1
ATOM 743 C C . GLU A 1 93 ? -12.519 -3.357 3.447 1.00 96.06 93 GLU A C 1
ATOM 745 O O . GLU A 1 93 ? -11.704 -3.130 2.550 1.00 96.06 93 GLU A O 1
ATOM 750 N N . LEU A 1 94 ? -12.291 -4.228 4.432 1.00 96.69 94 LEU A N 1
ATOM 751 C CA . LEU A 1 94 ? -11.052 -4.984 4.556 1.00 96.69 94 LEU A CA 1
ATOM 752 C C . LEU A 1 94 ? -11.346 -6.466 4.727 1.00 96.69 94 LEU A C 1
ATOM 754 O O . LEU A 1 94 ? -12.189 -6.857 5.531 1.00 96.69 94 LEU A O 1
ATOM 758 N N . GLU A 1 95 ? -10.568 -7.274 4.030 1.00 97.50 95 GLU A N 1
ATOM 759 C CA . GLU A 1 95 ? -10.573 -8.724 4.109 1.00 97.50 95 GLU A CA 1
ATOM 760 C C . GLU A 1 95 ? -9.134 -9.185 4.352 1.00 97.50 95 GLU A C 1
ATOM 762 O O . GLU A 1 95 ? -8.231 -8.868 3.577 1.00 97.50 95 GLU A O 1
ATOM 767 N N . LYS A 1 96 ? -8.897 -9.921 5.440 1.00 97.81 96 LYS A N 1
ATOM 768 C CA . LYS A 1 96 ? -7.588 -10.532 5.684 1.00 97.81 96 LYS A CA 1
ATOM 769 C C . LYS A 1 96 ? -7.422 -11.737 4.765 1.00 97.81 96 LYS A C 1
ATOM 771 O O . LYS A 1 96 ? -8.278 -12.620 4.751 1.00 97.81 96 LYS A O 1
ATOM 776 N N . ILE A 1 97 ? -6.311 -11.794 4.041 1.00 98.19 97 ILE A N 1
ATOM 777 C CA . ILE A 1 97 ? -5.940 -12.972 3.264 1.00 98.19 97 ILE A CA 1
ATOM 778 C C . ILE A 1 97 ? -5.429 -14.050 4.239 1.00 98.19 97 ILE A C 1
ATOM 780 O O . ILE A 1 97 ? -4.562 -13.765 5.068 1.00 98.19 97 ILE A O 1
ATOM 784 N N . PRO A 1 98 ? -5.986 -15.273 4.189 1.00 98.00 98 PRO A N 1
ATOM 785 C CA . PRO A 1 98 ? -5.509 -16.396 4.990 1.00 98.00 98 PRO A CA 1
ATOM 786 C C . PRO A 1 98 ? -4.036 -16.756 4.728 1.00 98.00 98 PRO A C 1
ATOM 788 O O . PRO A 1 98 ? -3.571 -16.698 3.591 1.00 98.00 98 PRO A O 1
ATOM 791 N N . LEU A 1 99 ? -3.318 -17.174 5.777 1.00 97.81 99 LEU A N 1
ATOM 792 C CA . LEU A 1 99 ? -1.882 -17.500 5.730 1.00 97.81 99 LEU A CA 1
ATOM 793 C C . LEU A 1 99 ? -1.552 -18.679 4.795 1.00 97.81 99 LEU A C 1
ATOM 795 O O . LEU A 1 99 ? -0.454 -18.762 4.247 1.00 97.81 99 LEU A O 1
ATOM 799 N N . ASP A 1 100 ? -2.496 -19.594 4.592 1.00 97.50 100 ASP A N 1
ATOM 800 C CA . ASP A 1 100 ? -2.382 -20.707 3.644 1.00 97.50 100 ASP A CA 1
ATOM 801 C C . ASP A 1 100 ? -2.448 -20.257 2.176 1.00 97.50 100 ASP A C 1
ATOM 803 O O . ASP A 1 100 ? -2.047 -21.011 1.296 1.00 97.50 100 ASP A O 1
ATOM 807 N N . LYS A 1 101 ? -2.895 -19.023 1.907 1.00 97.81 101 LYS A N 1
ATOM 808 C CA . LYS A 1 101 ? -2.819 -18.387 0.583 1.00 97.81 101 LYS A CA 1
ATOM 809 C C . LYS A 1 101 ? -1.547 -17.564 0.373 1.00 97.81 101 LYS A C 1
ATOM 811 O O . LYS A 1 101 ? -1.380 -16.993 -0.704 1.00 97.81 101 LYS A O 1
ATOM 816 N N . HIS A 1 102 ? -0.695 -17.435 1.390 1.00 98.00 102 HIS A N 1
ATOM 817 C CA . HIS A 1 102 ? 0.628 -16.834 1.232 1.00 98.00 102 HIS A CA 1
ATOM 818 C C . HIS A 1 102 ? 1.587 -17.858 0.609 1.00 98.00 102 HIS A C 1
ATOM 820 O O . HIS A 1 102 ? 1.278 -19.047 0.545 1.00 98.00 102 HIS A O 1
ATOM 826 N N . ASP A 1 103 ? 2.754 -17.393 0.167 1.00 98.06 103 ASP A N 1
ATOM 827 C CA . ASP A 1 103 ? 3.828 -18.279 -0.279 1.00 98.06 103 ASP A CA 1
ATOM 828 C C . ASP A 1 103 ? 4.222 -19.273 0.831 1.00 98.06 103 ASP A C 1
ATOM 830 O O . ASP A 1 103 ? 4.216 -18.917 2.011 1.00 98.06 103 ASP A O 1
ATOM 834 N N . GLU A 1 104 ? 4.528 -20.522 0.473 1.00 96.75 104 GLU A N 1
ATOM 835 C CA . GLU A 1 104 ? 4.813 -21.582 1.448 1.00 96.75 104 GLU A CA 1
ATOM 836 C C . GLU A 1 104 ? 6.088 -21.318 2.262 1.00 96.75 104 GLU A C 1
ATOM 838 O O . GLU A 1 104 ? 6.128 -21.653 3.450 1.00 96.75 104 GLU A O 1
ATOM 843 N N . GLU A 1 105 ? 7.097 -20.703 1.637 1.00 97.50 105 GLU A N 1
ATOM 844 C CA . GLU A 1 105 ? 8.400 -20.394 2.22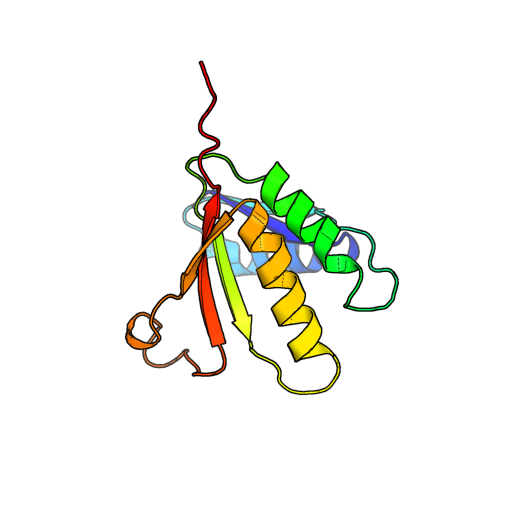8 1.00 97.50 105 GLU A CA 1
ATOM 845 C C . GLU A 1 105 ? 8.435 -18.956 2.764 1.00 97.50 105 GLU A C 1
ATOM 847 O O . GLU A 1 105 ? 8.864 -18.713 3.894 1.00 97.50 105 GLU A O 1
ATOM 852 N N . TYR A 1 106 ? 7.931 -17.994 1.988 1.00 97.25 106 TYR A N 1
ATOM 853 C CA . TYR A 1 106 ? 8.022 -16.564 2.298 1.00 97.25 106 TYR A CA 1
ATOM 854 C C . TYR A 1 106 ? 6.771 -16.038 3.016 1.00 97.25 106 TYR A C 1
ATOM 856 O O . TYR A 1 106 ? 6.094 -15.119 2.544 1.00 97.25 106 TYR A O 1
ATOM 864 N N . ARG A 1 107 ? 6.471 -16.601 4.195 1.00 97.56 107 ARG A N 1
ATOM 865 C CA . ARG A 1 107 ? 5.351 -16.182 5.057 1.00 97.56 107 ARG A CA 1
ATOM 866 C C . ARG A 1 107 ? 5.704 -16.190 6.544 1.00 97.56 107 ARG A C 1
ATOM 868 O O . ARG A 1 107 ? 6.611 -16.888 6.980 1.00 97.56 107 ARG A O 1
ATOM 875 N N . SER A 1 108 ? 4.941 -15.441 7.333 1.00 97.62 108 SER A N 1
ATOM 876 C CA . SER A 1 108 ? 5.018 -15.430 8.796 1.00 97.62 108 SER A CA 1
ATOM 877 C C . SER A 1 108 ? 3.631 -15.186 9.381 1.00 97.62 108 SER A C 1
ATOM 879 O O . SER A 1 108 ? 2.825 -14.487 8.767 1.00 97.62 108 SER A O 1
ATOM 881 N N . GLU A 1 109 ? 3.361 -15.725 10.570 1.00 96.75 109 GLU A N 1
ATOM 882 C CA . GLU A 1 109 ? 2.141 -15.420 11.332 1.00 96.75 109 GLU A CA 1
ATOM 883 C C . GLU A 1 109 ? 2.066 -13.942 11.740 1.00 96.75 109 GLU A C 1
ATOM 885 O O . GLU A 1 109 ? 0.969 -13.405 11.891 1.00 96.75 109 GLU A O 1
ATOM 890 N N . ASP A 1 110 ? 3.219 -13.276 11.838 1.00 97.12 110 ASP A N 1
ATOM 891 C CA . ASP A 1 110 ? 3.316 -11.848 12.132 1.00 97.12 110 ASP A CA 1
ATOM 892 C C . ASP A 1 110 ? 3.162 -10.973 10.877 1.00 97.12 110 ASP A C 1
ATOM 894 O O . ASP A 1 110 ? 3.026 -9.759 10.998 1.00 97.12 110 ASP A O 1
ATOM 898 N N . ILE A 1 111 ? 3.176 -11.546 9.666 1.00 97.69 111 ILE A N 1
ATOM 899 C CA . ILE A 1 111 ? 3.011 -10.796 8.412 1.00 97.69 111 ILE A CA 1
ATOM 900 C C . ILE A 1 111 ? 1.597 -11.009 7.877 1.00 97.69 111 ILE A C 1
ATOM 902 O O . ILE A 1 111 ? 1.239 -12.082 7.386 1.00 97.69 111 ILE A O 1
ATOM 906 N N . HIS A 1 112 ? 0.795 -9.948 7.916 1.00 97.62 112 HIS A N 1
ATOM 907 C CA . HIS A 1 112 ? -0.594 -9.972 7.470 1.00 97.62 112 HIS A CA 1
ATOM 908 C C . HIS A 1 112 ? -0.733 -9.307 6.107 1.00 97.62 112 HIS A C 1
ATOM 910 O O . HIS A 1 112 ? -0.185 -8.228 5.874 1.00 97.62 112 HIS A O 1
ATOM 916 N N . ILE A 1 113 ? -1.527 -9.916 5.224 1.00 98.31 113 ILE A N 1
ATOM 917 C CA . ILE A 1 113 ? -1.926 -9.312 3.953 1.00 98.31 113 ILE A CA 1
ATOM 918 C C . ILE A 1 113 ? -3.416 -8.980 4.017 1.00 98.31 113 ILE A C 1
ATOM 920 O O . ILE A 1 113 ? -4.260 -9.845 4.245 1.00 98.31 113 ILE A O 1
ATOM 924 N N . MET A 1 114 ? -3.737 -7.711 3.799 1.00 98.00 114 MET A N 1
ATOM 925 C CA . MET A 1 114 ? -5.091 -7.180 3.769 1.00 98.00 114 MET A CA 1
ATOM 926 C C . MET A 1 114 ? -5.472 -6.822 2.339 1.00 98.00 114 MET A C 1
ATOM 928 O O . MET A 1 114 ? -4.775 -6.075 1.649 1.00 98.00 114 MET A O 1
ATOM 932 N N . ASN A 1 115 ? -6.618 -7.332 1.922 1.00 97.50 115 ASN A N 1
ATOM 933 C CA . ASN A 1 115 ? -7.314 -6.941 0.719 1.00 97.50 115 ASN A CA 1
ATOM 934 C C . ASN A 1 115 ? -8.295 -5.813 1.060 1.00 97.50 115 ASN A C 1
ATOM 936 O O . ASN A 1 115 ? -9.174 -5.992 1.902 1.00 97.50 115 ASN A O 1
ATOM 940 N N . ILE A 1 116 ? -8.114 -4.645 0.452 1.00 97.19 116 ILE A N 1
ATOM 941 C CA . ILE A 1 116 ? -8.817 -3.413 0.813 1.00 97.19 116 ILE A CA 1
ATOM 942 C C . ILE A 1 116 ? -9.557 -2.882 -0.417 1.00 97.19 116 ILE A C 1
ATOM 944 O O . ILE A 1 116 ? -8.965 -2.702 -1.485 1.00 97.19 116 ILE A O 1
ATOM 948 N N . HIS A 1 117 ? -10.845 -2.586 -0.243 1.00 95.19 117 HIS A N 1
ATOM 949 C CA . HIS A 1 117 ? -11.701 -2.015 -1.283 1.00 95.19 117 HIS A CA 1
ATOM 950 C C . HIS A 1 117 ? -12.432 -0.789 -0.763 1.00 95.19 117 HIS A C 1
ATOM 952 O O . HIS A 1 117 ? -12.807 -0.716 0.408 1.00 95.19 117 HIS A O 1
ATOM 958 N N . ARG A 1 118 ? -12.641 0.195 -1.635 1.00 93.94 118 ARG A N 1
ATOM 959 C CA . ARG A 1 118 ? -13.399 1.390 -1.277 1.00 93.94 118 ARG A CA 1
ATOM 960 C C . ARG A 1 118 ? -14.874 1.028 -1.116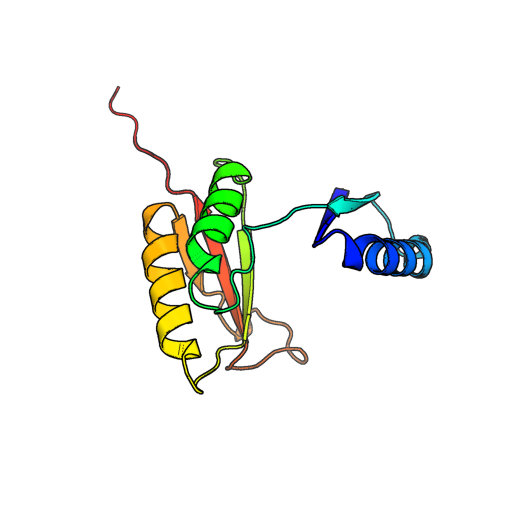 1.00 93.94 118 ARG A C 1
ATOM 962 O O . ARG A 1 118 ? -15.446 0.375 -1.985 1.00 93.94 118 ARG A O 1
ATOM 969 N N . LYS A 1 119 ? -15.501 1.486 -0.031 1.00 93.19 119 LYS A N 1
ATOM 970 C CA . LYS A 1 119 ? -16.945 1.322 0.164 1.00 93.19 119 LYS A CA 1
ATOM 971 C C . LYS A 1 119 ? -17.696 2.037 -0.951 1.00 93.19 119 LYS A C 1
ATOM 973 O O . LYS A 1 119 ? -17.413 3.202 -1.250 1.00 93.19 119 LYS A O 1
ATOM 978 N N . GLN A 1 120 ? -18.684 1.363 -1.530 1.00 82.38 120 GLN A N 1
ATOM 979 C CA . GLN A 1 120 ? -19.613 2.025 -2.434 1.00 82.38 120 GLN A CA 1
ATOM 980 C C . GLN A 1 120 ? -20.454 2.997 -1.611 1.00 82.38 120 GLN A C 1
ATOM 982 O O . GLN A 1 120 ? -21.170 2.610 -0.688 1.00 82.38 120 GLN A O 1
ATOM 987 N N . THR A 1 121 ? -20.336 4.287 -1.908 1.00 67.25 121 THR A N 1
ATOM 988 C CA . THR A 1 121 ? -21.254 5.274 -1.348 1.00 67.25 121 THR A CA 1
ATOM 989 C C . THR A 1 121 ? -22.581 5.042 -2.052 1.00 67.25 121 THR A C 1
ATOM 991 O O . THR A 1 121 ? -22.688 5.299 -3.249 1.00 67.25 121 THR A O 1
ATOM 994 N N . VAL A 1 122 ? -23.571 4.498 -1.343 1.00 58.22 122 VAL A N 1
ATOM 995 C CA . VAL A 1 122 ? -24.941 4.442 -1.855 1.00 58.22 122 VAL A CA 1
ATOM 996 C C . VAL A 1 122 ? -25.392 5.893 -1.984 1.00 58.22 122 VAL A C 1
ATOM 998 O O . VAL A 1 122 ? -25.722 6.539 -0.992 1.00 58.22 122 VAL A O 1
ATOM 1001 N N . GLY A 1 123 ? -25.298 6.452 -3.188 1.00 51.69 123 GLY A N 1
ATOM 1002 C CA . GLY A 1 123 ? -25.906 7.739 -3.478 1.00 51.69 123 GLY A CA 1
ATOM 1003 C C . GLY A 1 123 ? -27.409 7.578 -3.304 1.00 51.69 123 GLY A C 1
ATOM 1004 O O . GLY A 1 123 ? -28.019 6.786 -4.018 1.00 51.69 123 GLY A O 1
ATOM 1005 N N . CYS A 1 124 ? -28.004 8.285 -2.343 1.00 41.72 124 CYS A N 1
ATOM 1006 C CA . CYS A 1 124 ? -29.435 8.549 -2.414 1.00 41.72 124 CYS A CA 1
ATOM 1007 C C . CYS A 1 124 ? -29.673 9.317 -3.719 1.00 41.72 124 CYS A C 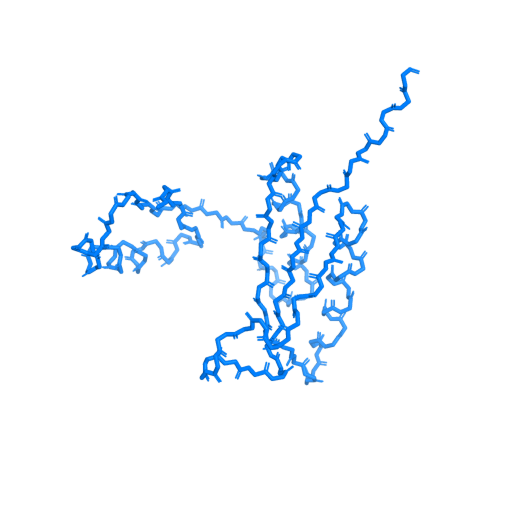1
ATOM 1009 O O . CYS A 1 124 ? -29.108 10.399 -3.897 1.00 41.72 124 CYS A O 1
ATOM 1011 N N . PHE A 1 125 ? -30.425 8.696 -4.626 1.00 39.03 125 PHE A N 1
ATOM 1012 C CA . PHE A 1 125 ? -30.941 9.312 -5.846 1.00 39.03 125 PHE A CA 1
ATOM 1013 C C . PHE A 1 125 ? -31.921 10.440 -5.519 1.00 39.03 125 PHE A C 1
ATOM 1015 O O . PHE A 1 125 ? -32.650 10.306 -4.506 1.00 39.03 125 PHE A O 1
#

Foldseek 3Di:
DAEEAEDAPVCQVVVVVVCVVCVVVDPYHYDYDYDDQDDPPPDLQPSLVSNLVVVVVPDDQPDKDKDKDFQDDDDCRVVSVVVNCVVNVVFKDKDKDDQVPDDPPPGDPRIIIIIIGGDDDPDPD

Radius of gyration: 16.92 Å; chains: 1; bounding box: 50×37×42 Å

Secondary structure (DSSP, 8-state):
-EEEEEE-GGGHHHHHHHHHHHGGG-SSEEEEEE---S---SSTTSSHHHHHHHHHHH--TTPEEEEEEE---STTHHHHHHHHHHHHTTTEEEEEPPGGGS-SSS--TTEEEEEEEEPP-----